Protein AF-A0AAU3IJ80-F1 (afdb_monomer_lite)

Structure (mmCIF, N/CA/C/O backbone):
data_AF-A0AAU3IJ80-F1
#
_entry.id   AF-A0AAU3IJ80-F1
#
loop_
_atom_site.group_PDB
_atom_site.id
_atom_site.type_symbol
_atom_site.label_atom_id
_atom_site.label_alt_id
_atom_site.label_comp_id
_atom_site.label_asym_id
_atom_site.label_entity_id
_atom_site.label_seq_id
_atom_site.pdbx_PDB_ins_code
_atom_site.Cartn_x
_atom_site.Cartn_y
_atom_site.Cartn_z
_atom_site.occupancy
_atom_site.B_iso_or_equiv
_atom_site.auth_seq_id
_atom_site.auth_comp_id
_atom_site.auth_asym_id
_atom_site.auth_atom_id
_atom_site.pdbx_PDB_model_num
ATOM 1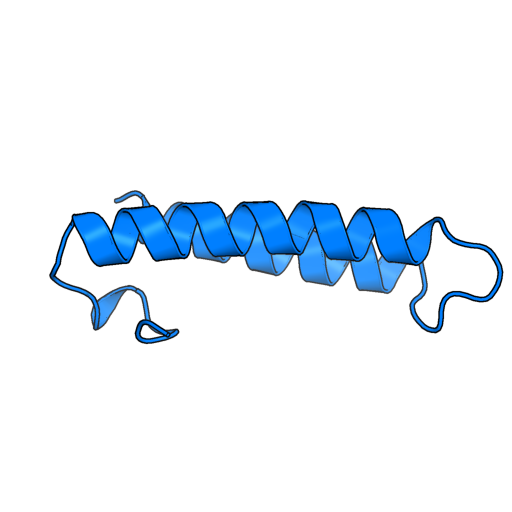 N N . MET A 1 1 ? 1.397 9.782 11.083 1.00 60.78 1 MET A N 1
ATOM 2 C CA . MET A 1 1 ? 2.040 8.483 10.798 1.00 60.78 1 MET A CA 1
ATOM 3 C C . MET A 1 1 ? 1.538 7.491 11.838 1.00 60.78 1 MET A C 1
ATOM 5 O O . MET A 1 1 ? 1.810 7.683 13.016 1.00 60.78 1 MET A O 1
ATOM 9 N N . THR A 1 2 ? 0.700 6.536 11.441 1.00 77.56 2 THR A N 1
ATOM 10 C CA . THR A 1 2 ? 0.197 5.459 12.314 1.00 77.56 2 THR A CA 1
ATOM 11 C C . THR A 1 2 ? 1.212 4.317 12.374 1.00 77.56 2 THR A C 1
ATOM 13 O O . THR A 1 2 ? 2.131 4.266 11.557 1.00 77.56 2 THR A O 1
ATOM 16 N N . SER A 1 3 ? 1.072 3.403 13.339 1.00 84.38 3 SER A N 1
ATOM 17 C CA . SER A 1 3 ? 1.916 2.201 13.380 1.00 84.38 3 SER A CA 1
ATOM 18 C C . SER A 1 3 ? 1.826 1.435 12.050 1.00 84.38 3 SER A C 1
ATOM 20 O O . SER A 1 3 ? 0.717 1.267 11.536 1.00 84.38 3 SER A O 1
ATOM 22 N N . PRO A 1 4 ? 2.951 0.930 11.508 1.00 82.75 4 PRO A N 1
ATOM 23 C CA . PRO A 1 4 ? 2.948 0.104 10.299 1.00 82.75 4 PRO A CA 1
ATOM 24 C C . PRO A 1 4 ? 2.389 -1.305 10.549 1.00 82.75 4 PRO A C 1
ATOM 26 O O . PRO A 1 4 ? 2.172 -2.058 9.605 1.00 82.75 4 PRO A O 1
ATOM 29 N N . ARG A 1 5 ? 2.188 -1.677 11.820 1.00 87.06 5 ARG A N 1
ATOM 30 C CA . ARG A 1 5 ? 1.661 -2.970 12.255 1.00 87.06 5 ARG A CA 1
ATOM 31 C C . ARG A 1 5 ? 0.154 -2.866 12.518 1.00 87.06 5 ARG A C 1
ATOM 33 O O . ARG A 1 5 ? -0.206 -2.235 13.517 1.00 87.06 5 ARG A O 1
ATOM 40 N N . PRO A 1 6 ? -0.714 -3.473 11.681 1.00 88.25 6 PRO A N 1
ATOM 41 C CA . PRO A 1 6 ? -2.168 -3.426 11.850 1.00 88.25 6 PRO A CA 1
ATOM 42 C C . PRO A 1 6 ? -2.629 -3.857 13.240 1.00 88.25 6 PRO A C 1
ATOM 44 O O . PRO A 1 6 ? -3.465 -3.198 13.847 1.00 88.25 6 PRO A O 1
ATOM 47 N N . GLU A 1 7 ? -2.010 -4.902 13.787 1.00 89.38 7 GLU A N 1
ATOM 48 C CA . GLU A 1 7 ? -2.296 -5.449 15.114 1.00 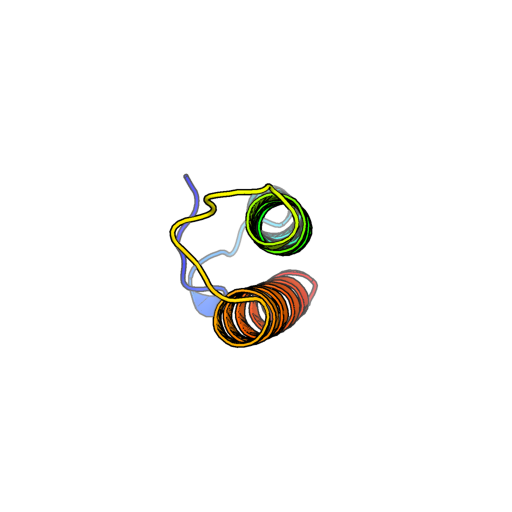89.38 7 GLU A CA 1
ATOM 49 C C . GLU A 1 7 ? -2.036 -4.468 16.269 1.00 89.38 7 GLU A C 1
ATOM 51 O O . GLU A 1 7 ? -2.536 -4.661 17.371 1.00 89.38 7 GLU A O 1
ATOM 56 N N . SER A 1 8 ? -1.251 -3.413 16.040 1.00 92.19 8 SER A N 1
ATOM 57 C CA . SER A 1 8 ? -0.964 -2.380 17.043 1.00 92.19 8 SER A CA 1
ATOM 58 C C . SER A 1 8 ? -1.880 -1.157 16.922 1.00 92.19 8 SER A C 1
ATOM 60 O O . SER A 1 8 ? -1.740 -0.221 17.707 1.00 92.19 8 SER A O 1
ATOM 62 N N . VAL A 1 9 ? -2.783 -1.115 15.934 1.00 91.75 9 VAL A N 1
ATOM 63 C CA . VAL A 1 9 ? -3.675 0.027 15.694 1.00 91.75 9 VAL A CA 1
ATOM 64 C C . VAL A 1 9 ? -5.089 -0.330 16.132 1.00 91.75 9 VAL A C 1
ATOM 66 O O . VAL A 1 9 ? -5.824 -1.005 15.423 1.00 91.75 9 VAL A O 1
ATOM 69 N N . THR A 1 10 ? -5.486 0.165 17.301 1.00 91.19 10 THR A N 1
ATOM 70 C CA . THR A 1 10 ? -6.825 -0.072 17.865 1.00 91.19 10 THR A CA 1
ATOM 71 C C . THR A 1 10 ? -7.843 0.999 17.470 1.00 91.19 10 THR A C 1
ATOM 73 O O . THR A 1 10 ? -9.042 0.739 17.457 1.00 91.19 10 THR A O 1
ATOM 76 N N . CYS A 1 11 ? -7.388 2.208 17.126 1.00 93.50 11 CYS A N 1
ATOM 77 C CA . CYS A 1 11 ? -8.263 3.298 16.698 1.00 93.50 11 CYS A CA 1
ATOM 78 C C . CYS A 1 11 ? -8.796 3.048 15.279 1.00 93.50 11 CYS A C 1
ATOM 80 O O . CYS A 1 11 ? -8.013 2.987 14.329 1.00 93.50 11 CYS A O 1
ATOM 82 N N . LEU A 1 12 ? -10.123 2.980 15.129 1.00 92.94 12 LEU A N 1
ATOM 83 C CA . LEU A 1 12 ? -10.792 2.761 13.842 1.00 92.94 12 LEU A CA 1
ATOM 84 C C . LEU A 1 12 ? -10.389 3.805 12.791 1.00 92.94 12 LEU A C 1
ATOM 86 O O . LEU A 1 12 ? -9.937 3.438 11.712 1.00 92.94 12 LEU A O 1
ATOM 90 N N . ALA A 1 13 ? -10.432 5.096 13.130 1.00 93.00 13 ALA A N 1
ATOM 91 C CA . ALA A 1 13 ? -10.037 6.161 12.205 1.00 93.00 13 ALA A CA 1
ATOM 92 C C . ALA A 1 13 ? -8.561 6.048 11.774 1.00 93.00 13 ALA A C 1
ATOM 94 O O . ALA A 1 13 ? -8.205 6.349 10.634 1.00 93.00 13 ALA A O 1
ATOM 95 N N . CYS A 1 14 ? -7.684 5.573 12.666 1.00 93.81 14 CYS A N 1
ATOM 96 C CA . CYS A 1 14 ? -6.287 5.306 12.329 1.00 93.81 14 CYS A CA 1
ATOM 97 C C . CYS A 1 14 ? -6.141 4.103 11.391 1.00 93.81 14 CYS A C 1
ATOM 99 O O . CYS A 1 14 ? -5.295 4.142 10.497 1.00 93.81 14 CYS A O 1
ATOM 101 N N . ARG A 1 15 ? -6.956 3.057 11.569 1.00 94.56 15 ARG A N 1
ATOM 102 C CA . ARG A 1 15 ? -6.997 1.902 10.663 1.00 94.56 15 ARG A CA 1
ATOM 103 C C . ARG A 1 15 ? -7.507 2.299 9.279 1.00 94.56 15 ARG A C 1
ATOM 105 O O . ARG A 1 15 ? -6.861 1.979 8.289 1.00 94.56 15 ARG A O 1
ATOM 112 N N . GLU A 1 16 ? -8.589 3.068 9.200 1.00 94.62 16 GLU A N 1
ATOM 113 C CA . GLU A 1 16 ? -9.133 3.589 7.938 1.00 94.62 16 GLU A CA 1
ATOM 114 C C . GLU A 1 16 ? -8.140 4.501 7.212 1.00 94.62 16 GLU A C 1
ATOM 116 O O . GLU A 1 16 ? -7.957 4.400 5.996 1.00 94.62 16 GLU A O 1
ATOM 121 N N . HIS A 1 17 ? -7.455 5.375 7.956 1.00 94.44 17 HIS A N 1
ATOM 122 C CA . HIS A 1 17 ? -6.394 6.206 7.403 1.00 94.44 17 HIS A CA 1
ATOM 123 C C . HIS A 1 17 ? -5.261 5.346 6.832 1.00 94.44 17 HIS A C 1
ATOM 125 O O . HIS A 1 17 ? -4.898 5.523 5.672 1.00 94.44 17 HIS A O 1
ATOM 131 N N . ALA A 1 18 ? -4.753 4.375 7.597 1.00 94.06 18 ALA A N 1
ATOM 132 C CA . ALA A 1 18 ? -3.696 3.476 7.140 1.00 94.06 18 ALA A CA 1
ATOM 133 C C . ALA A 1 18 ? -4.123 2.654 5.911 1.00 94.06 18 ALA A C 1
ATOM 135 O O . ALA A 1 18 ? -3.362 2.533 4.953 1.00 94.06 18 ALA A O 1
ATOM 136 N N . HIS A 1 19 ? -5.360 2.152 5.894 1.00 94.81 19 HIS A N 1
ATOM 137 C CA . HIS A 1 19 ? -5.936 1.455 4.746 1.00 94.81 19 HIS A CA 1
ATOM 138 C C . HIS A 1 19 ? -5.873 2.314 3.475 1.00 94.81 19 HIS A C 1
ATOM 140 O O . HIS A 1 19 ? -5.329 1.885 2.456 1.00 94.81 19 HIS A O 1
ATOM 146 N N . ARG A 1 20 ? -6.372 3.555 3.546 1.00 95.44 20 ARG A N 1
ATOM 147 C CA . ARG A 1 20 ? -6.364 4.494 2.415 1.00 95.44 20 ARG A CA 1
ATOM 148 C C . ARG A 1 20 ? -4.951 4.862 1.972 1.00 95.44 20 ARG A C 1
ATOM 150 O O . ARG A 1 20 ? -4.690 4.940 0.775 1.00 95.44 20 ARG A O 1
ATOM 157 N N . GLU A 1 21 ? -4.044 5.068 2.921 1.00 95.44 21 GLU A N 1
ATOM 158 C CA . GLU A 1 21 ? -2.646 5.399 2.640 1.00 95.44 21 GLU A CA 1
ATOM 159 C C . GLU A 1 21 ? -1.938 4.290 1.861 1.00 95.44 21 GLU A C 1
ATOM 161 O O . GLU A 1 21 ? -1.253 4.567 0.876 1.00 95.44 21 GLU A O 1
ATOM 166 N N . HIS A 1 22 ? -2.147 3.030 2.242 1.00 96.00 22 HIS A N 1
ATOM 167 C CA . HIS A 1 22 ? -1.553 1.898 1.539 1.00 96.00 22 HIS A CA 1
ATOM 168 C C . HIS A 1 22 ? -2.130 1.699 0.131 1.00 96.00 22 HIS A C 1
ATOM 170 O O . HIS A 1 22 ? -1.375 1.389 -0.792 1.00 96.00 22 HIS A O 1
ATOM 176 N N . LEU A 1 23 ? -3.430 1.938 -0.073 1.00 96.69 23 LEU A N 1
ATOM 177 C CA . LEU A 1 23 ? -4.017 1.936 -1.418 1.00 96.69 23 LEU A CA 1
ATOM 178 C C . LEU A 1 23 ? -3.427 3.047 -2.293 1.00 96.69 23 LEU A C 1
ATOM 180 O O . LEU A 1 23 ? -2.993 2.786 -3.414 1.00 96.69 23 LEU A O 1
ATOM 184 N N . ARG A 1 24 ? -3.319 4.263 -1.750 1.00 96.38 24 ARG A N 1
ATOM 185 C CA . ARG A 1 24 ? -2.703 5.398 -2.444 1.00 96.38 24 ARG A CA 1
ATOM 186 C C . ARG A 1 24 ? -1.245 5.123 -2.814 1.00 96.38 24 ARG A C 1
ATOM 188 O O . ARG A 1 24 ? -0.813 5.469 -3.909 1.00 96.38 24 ARG A O 1
ATOM 195 N N . TYR A 1 25 ? -0.486 4.484 -1.925 1.00 95.75 25 TYR A N 1
ATOM 196 C CA . TYR A 1 25 ? 0.889 4.077 -2.216 1.00 95.75 25 TYR A CA 1
ATOM 197 C C . TYR A 1 25 ? 0.957 3.073 -3.377 1.00 95.75 25 TYR A C 1
ATOM 199 O O . TYR A 1 25 ? 1.805 3.219 -4.257 1.00 95.75 25 TYR A O 1
ATOM 207 N N . ALA A 1 26 ? 0.050 2.090 -3.415 1.00 96.62 26 ALA A N 1
ATOM 208 C CA . ALA A 1 26 ? -0.006 1.108 -4.498 1.00 96.62 26 ALA A CA 1
ATOM 209 C C . ALA A 1 26 ? -0.239 1.773 -5.867 1.00 96.62 26 ALA A C 1
ATOM 211 O O . ALA A 1 26 ? 0.425 1.436 -6.844 1.00 96.62 26 ALA A O 1
ATOM 212 N N . GLU A 1 27 ? -1.129 2.764 -5.929 1.00 96.00 27 GLU A N 1
ATOM 213 C CA . GLU A 1 27 ? -1.358 3.552 -7.146 1.00 96.00 27 GLU A CA 1
ATOM 214 C C . GLU A 1 27 ? -0.142 4.410 -7.514 1.00 96.00 27 GLU A C 1
ATOM 216 O O . GLU A 1 27 ? 0.240 4.499 -8.683 1.00 96.00 27 GLU A O 1
ATOM 221 N N . GLN A 1 28 ? 0.494 5.030 -6.517 1.00 95.38 28 GLN A N 1
ATOM 222 C CA . GLN A 1 28 ? 1.634 5.913 -6.730 1.00 95.38 28 GLN A CA 1
ATOM 223 C C . GLN A 1 28 ? 2.846 5.160 -7.287 1.00 95.38 28 GLN A C 1
ATOM 225 O O . GLN A 1 28 ? 3.466 5.637 -8.237 1.00 95.38 28 GLN A O 1
ATOM 230 N N . VAL A 1 29 ? 3.161 3.974 -6.759 1.00 95.38 29 VAL A N 1
ATOM 231 C CA . VAL A 1 29 ? 4.299 3.180 -7.247 1.00 95.38 29 VAL A CA 1
ATOM 232 C C . VAL A 1 29 ? 4.056 2.635 -8.659 1.00 95.38 29 VAL A C 1
ATOM 234 O O . VAL A 1 29 ? 4.959 2.671 -9.495 1.00 95.38 29 VAL A O 1
ATOM 237 N N . GLU A 1 30 ? 2.825 2.219 -8.974 1.00 94.44 30 GLU A N 1
ATOM 238 C CA . GLU A 1 30 ? 2.449 1.805 -10.332 1.00 94.44 30 GLU A CA 1
ATOM 239 C C . GLU A 1 30 ? 2.493 2.973 -11.321 1.00 94.44 30 GLU A C 1
ATOM 241 O O . GLU A 1 30 ? 2.883 2.791 -12.474 1.00 94.44 30 GLU A O 1
ATOM 246 N N . SER A 1 31 ? 2.118 4.178 -10.887 1.00 93.81 31 SER A N 1
ATOM 247 C CA . SER A 1 31 ? 2.221 5.385 -11.708 1.00 93.81 31 SER A CA 1
ATOM 248 C C . SER A 1 31 ? 3.676 5.764 -11.986 1.00 93.81 31 SER A C 1
ATOM 250 O O . SER A 1 31 ? 4.034 6.013 -13.137 1.00 93.81 31 SER A O 1
ATOM 252 N N . LEU A 1 32 ? 4.532 5.728 -10.958 1.00 92.31 32 LEU A N 1
ATOM 253 C CA . LEU A 1 32 ? 5.957 6.034 -11.084 1.00 92.31 32 LEU A CA 1
ATOM 254 C C . LEU A 1 32 ? 6.663 5.088 -12.056 1.00 92.31 32 LEU A C 1
ATOM 256 O O . LEU A 1 32 ? 7.411 5.558 -12.903 1.00 92.31 32 LEU A O 1
ATOM 260 N N . ALA A 1 33 ? 6.386 3.783 -12.006 1.00 93.44 33 ALA A N 1
ATOM 261 C CA . ALA A 1 33 ? 7.003 2.818 -12.922 1.00 93.44 33 ALA A CA 1
ATOM 262 C C . ALA A 1 33 ? 6.605 2.987 -14.396 1.00 93.44 33 ALA A C 1
ATOM 264 O O . ALA A 1 33 ? 7.280 2.450 -15.273 1.00 93.44 33 ALA A O 1
ATOM 265 N N . ARG A 1 34 ? 5.523 3.718 -14.690 1.00 91.38 34 ARG A N 1
ATOM 266 C CA . ARG A 1 34 ? 5.141 4.058 -16.069 1.00 91.38 34 ARG A CA 1
ATOM 267 C C . ARG A 1 34 ? 5.878 5.282 -16.607 1.00 91.38 34 ARG A C 1
ATOM 269 O O . ARG A 1 34 ? 5.804 5.541 -17.806 1.00 91.38 34 ARG A O 1
ATOM 276 N N . MET A 1 35 ? 6.564 6.046 -15.756 1.00 92.12 35 MET A N 1
ATOM 277 C CA . MET A 1 35 ? 7.293 7.229 -16.199 1.00 92.12 35 MET A CA 1
ATOM 278 C C . MET A 1 35 ? 8.588 6.837 -16.927 1.00 92.12 35 MET A C 1
ATOM 280 O O . MET A 1 35 ? 9.349 6.002 -16.434 1.00 92.12 35 MET A O 1
ATOM 284 N N . PRO A 1 36 ? 8.892 7.454 -18.080 1.00 89.50 36 PRO A N 1
ATOM 285 C CA . PRO A 1 36 ? 10.192 7.296 -18.720 1.00 89.50 36 PRO A CA 1
ATOM 286 C C . PRO A 1 36 ? 11.325 7.697 -17.769 1.00 89.50 36 PRO A C 1
ATOM 288 O O . PRO A 1 36 ? 11.264 8.748 -17.133 1.00 89.50 36 PRO A O 1
ATOM 291 N N . GLY A 1 37 ? 12.358 6.858 -17.669 1.00 90.31 37 GLY A N 1
ATOM 292 C CA . GLY A 1 37 ? 13.480 7.088 -16.752 1.00 90.31 37 GLY A CA 1
ATOM 293 C C . GLY A 1 37 ? 13.180 6.772 -15.283 1.00 90.31 37 GLY A C 1
ATOM 294 O O . GLY A 1 37 ? 13.969 7.145 -14.416 1.00 90.31 37 GLY A O 1
ATOM 295 N N . ALA A 1 38 ? 12.067 6.093 -14.984 1.00 88.88 38 ALA A N 1
ATOM 296 C CA . ALA A 1 38 ? 11.764 5.661 -13.627 1.00 88.88 38 ALA A CA 1
ATOM 297 C C . ALA A 1 38 ? 12.877 4.758 -13.058 1.00 88.88 38 ALA A C 1
ATOM 299 O O . ALA A 1 38 ? 13.339 3.840 -13.739 1.00 88.88 38 ALA A O 1
ATOM 300 N N . PRO A 1 39 ? 13.273 4.959 -11.787 1.00 87.62 39 PRO A N 1
ATOM 301 C CA . PRO A 1 39 ? 14.303 4.147 -11.139 1.00 87.62 39 PRO A CA 1
ATOM 302 C C . PRO A 1 39 ? 13.808 2.745 -10.748 1.00 87.62 39 PRO A C 1
ATOM 304 O O . PRO A 1 39 ? 14.590 1.927 -10.272 1.00 87.62 39 PRO A O 1
ATOM 307 N N . VAL A 1 40 ? 12.509 2.472 -10.910 1.00 88.44 40 VAL A N 1
ATOM 308 C CA . VAL A 1 40 ? 11.857 1.208 -10.558 1.00 88.44 40 VAL A CA 1
ATOM 309 C C . VAL A 1 40 ? 11.276 0.554 -11.803 1.00 88.44 40 VAL A C 1
ATOM 311 O O . VAL A 1 40 ? 10.602 1.194 -12.609 1.00 88.44 40 VAL A O 1
ATOM 314 N N . THR A 1 41 ? 11.521 -0.745 -11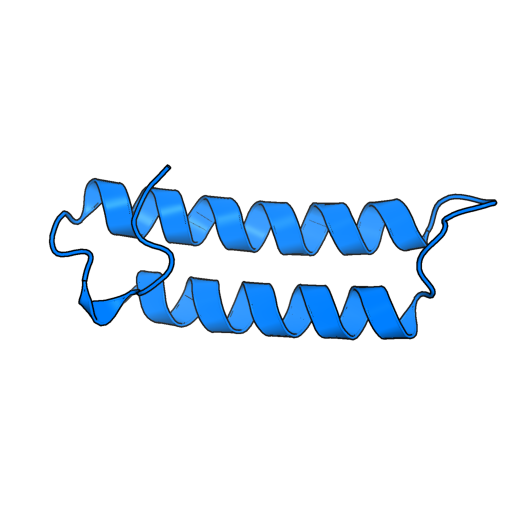.953 1.00 91.56 41 THR A N 1
ATOM 315 C CA . THR A 1 41 ? 10.936 -1.534 -13.041 1.00 91.56 41 THR A CA 1
ATOM 316 C C . THR A 1 41 ? 9.446 -1.782 -12.800 1.00 91.56 41 THR A C 1
ATOM 318 O O . THR A 1 41 ? 8.976 -1.802 -11.659 1.00 91.56 41 THR A O 1
ATOM 321 N N . GLY A 1 42 ? 8.694 -2.064 -13.869 1.00 92.06 42 GLY A N 1
ATOM 322 C CA . GLY A 1 42 ? 7.279 -2.436 -13.757 1.00 92.06 42 GLY A CA 1
ATOM 323 C C . GLY A 1 42 ? 7.037 -3.658 -12.861 1.00 92.06 42 GLY A C 1
ATOM 324 O O . GLY A 1 42 ? 6.055 -3.693 -12.125 1.00 92.06 42 GLY A O 1
ATOM 325 N N . ALA A 1 43 ? 7.957 -4.630 -12.855 1.00 93.38 43 ALA A N 1
ATOM 326 C CA . ALA A 1 43 ? 7.866 -5.808 -11.993 1.00 93.38 43 ALA A CA 1
ATOM 327 C C . ALA A 1 43 ? 8.024 -5.454 -10.503 1.00 93.38 43 ALA A C 1
ATOM 329 O O . ALA A 1 43 ? 7.208 -5.884 -9.687 1.00 93.38 43 ALA A O 1
ATOM 330 N N . GLN A 1 44 ? 9.017 -4.622 -10.166 1.00 94.44 44 GLN A N 1
ATOM 331 C CA . GLN A 1 44 ? 9.234 -4.135 -8.798 1.00 94.44 44 GLN A CA 1
ATOM 332 C C . GLN A 1 44 ? 8.050 -3.297 -8.307 1.00 94.44 44 GLN A C 1
ATOM 334 O O . GLN A 1 44 ? 7.600 -3.457 -7.174 1.00 94.44 44 GLN A O 1
ATOM 339 N N . ALA A 1 45 ? 7.497 -2.439 -9.166 1.00 95.31 45 ALA A N 1
ATOM 340 C CA . ALA A 1 45 ? 6.319 -1.658 -8.813 1.00 95.31 45 ALA A CA 1
ATOM 341 C C . ALA A 1 45 ? 5.078 -2.529 -8.610 1.00 95.31 45 ALA A C 1
ATOM 343 O O . ALA A 1 45 ? 4.340 -2.317 -7.652 1.00 95.31 45 ALA A O 1
ATOM 344 N N . ALA A 1 46 ? 4.870 -3.545 -9.450 1.00 95.56 46 ALA A N 1
ATOM 345 C CA . ALA A 1 46 ? 3.771 -4.487 -9.271 1.00 95.56 46 ALA A CA 1
ATOM 346 C C . ALA A 1 46 ? 3.903 -5.278 -7.958 1.00 95.56 46 ALA A C 1
ATOM 348 O O . ALA A 1 46 ? 2.904 -5.539 -7.290 1.00 95.56 46 ALA A O 1
ATOM 349 N N . GL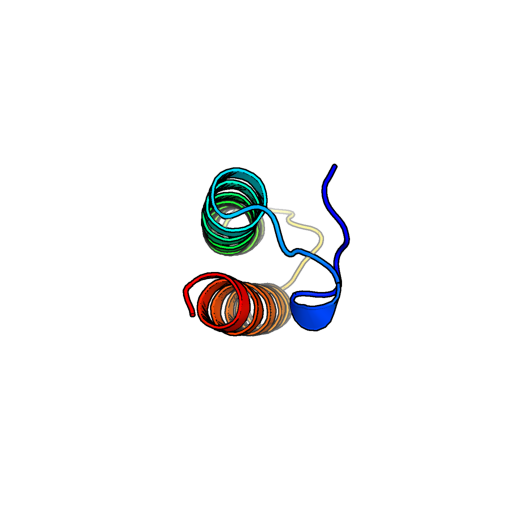U A 1 47 ? 5.121 -5.654 -7.566 1.00 96.94 47 GLU A N 1
ATOM 350 C CA . GLU A 1 47 ? 5.388 -6.299 -6.277 1.00 96.94 47 GLU A CA 1
ATOM 351 C C . GLU A 1 47 ? 5.092 -5.372 -5.094 1.00 96.94 47 GLU A C 1
ATOM 353 O O . GLU A 1 47 ? 4.319 -5.743 -4.208 1.00 96.94 47 GLU A O 1
ATOM 358 N N . ALA A 1 48 ? 5.609 -4.142 -5.124 1.00 96.38 48 ALA A N 1
ATOM 359 C CA . ALA A 1 48 ? 5.355 -3.139 -4.094 1.00 96.38 48 ALA A CA 1
ATOM 360 C C . ALA A 1 48 ? 3.858 -2.802 -3.966 1.00 96.38 48 ALA A C 1
ATOM 362 O O . ALA A 1 48 ? 3.329 -2.695 -2.857 1.00 96.38 48 ALA A O 1
ATOM 363 N N . ALA A 1 49 ? 3.147 -2.694 -5.090 1.00 97.12 49 ALA A N 1
ATOM 364 C CA . ALA A 1 49 ? 1.714 -2.432 -5.107 1.00 97.12 49 ALA A CA 1
ATOM 365 C C . ALA A 1 49 ? 0.898 -3.603 -4.547 1.00 97.12 49 ALA A C 1
ATOM 367 O O . ALA A 1 49 ? -0.062 -3.380 -3.809 1.00 97.12 49 ALA A O 1
ATOM 368 N N . ARG A 1 50 ? 1.274 -4.856 -4.847 1.00 97.62 50 ARG A N 1
ATOM 369 C CA . ARG A 1 50 ? 0.645 -6.040 -4.235 1.00 97.62 50 ARG A CA 1
ATOM 370 C C . ARG A 1 50 ? 0.838 -6.050 -2.722 1.00 97.62 50 ARG A C 1
ATOM 372 O O . ARG A 1 50 ? -0.151 -6.150 -2.000 1.00 97.62 50 ARG A O 1
ATOM 379 N N . TRP A 1 51 ? 2.073 -5.858 -2.256 1.00 96.12 51 TRP A N 1
ATOM 380 C CA . TRP A 1 51 ? 2.383 -5.785 -0.827 1.00 96.12 51 TRP A CA 1
ATOM 381 C C . TRP A 1 51 ? 1.538 -4.720 -0.113 1.00 96.12 51 TRP A C 1
ATOM 383 O O . TRP A 1 51 ? 0.928 -4.991 0.922 1.00 96.12 51 TRP A O 1
ATOM 393 N N . ALA A 1 52 ? 1.434 -3.527 -0.700 1.00 96.06 52 ALA A N 1
ATOM 394 C CA . ALA A 1 52 ? 0.662 -2.438 -0.120 1.00 96.06 52 ALA A CA 1
ATOM 395 C C . ALA A 1 52 ? -0.846 -2.729 -0.097 1.00 96.06 52 ALA A C 1
ATOM 397 O O . ALA A 1 52 ? -1.500 -2.487 0.915 1.00 96.06 52 ALA A O 1
ATOM 398 N N . ARG A 1 53 ? -1.405 -3.316 -1.163 1.00 96.81 53 ARG A N 1
ATOM 399 C CA . ARG A 1 53 ? -2.816 -3.740 -1.189 1.00 96.81 53 ARG A CA 1
ATOM 400 C C . ARG A 1 53 ? -3.115 -4.804 -0.134 1.00 96.81 53 ARG A C 1
ATOM 402 O O . ARG A 1 53 ? -4.160 -4.738 0.510 1.00 96.81 53 ARG A O 1
ATOM 409 N N . ASP A 1 54 ? -2.219 -5.763 0.072 1.00 96.19 54 ASP A N 1
ATOM 410 C CA . ASP A 1 54 ? -2.406 -6.794 1.096 1.00 96.19 54 ASP A CA 1
ATOM 411 C C . ASP A 1 54 ? -2.319 -6.216 2.511 1.00 96.19 54 ASP A 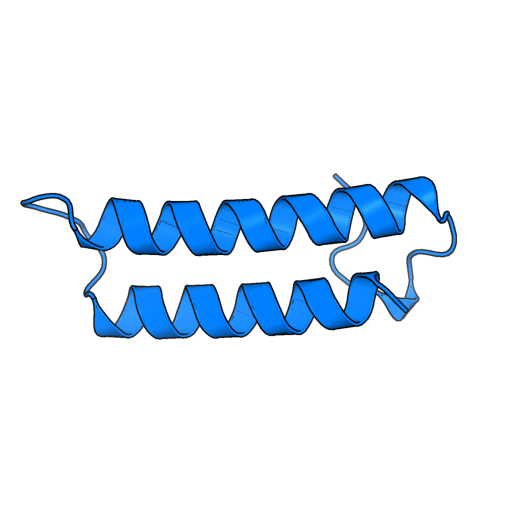C 1
ATOM 413 O O . ASP A 1 54 ? -3.109 -6.583 3.383 1.00 96.19 54 ASP A O 1
ATOM 417 N N . LEU A 1 55 ? -1.436 -5.241 2.731 1.00 94.44 55 LEU A N 1
ATOM 418 C CA . LEU A 1 55 ? -1.376 -4.519 3.995 1.00 94.44 55 LEU A CA 1
ATOM 419 C C . LEU A 1 55 ? -2.635 -3.668 4.226 1.00 94.44 55 LEU A C 1
ATOM 421 O O . LEU A 1 55 ? -3.189 -3.689 5.325 1.00 94.44 55 LEU A O 1
ATOM 425 N N . ALA A 1 56 ? -3.157 -3.005 3.189 1.00 95.44 56 ALA A N 1
ATOM 426 C CA . ALA A 1 56 ? -4.416 -2.267 3.262 1.0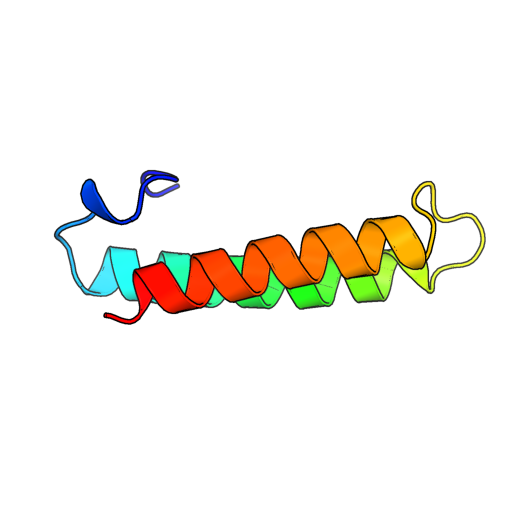0 95.44 56 ALA A CA 1
ATOM 427 C C . ALA A 1 56 ? -5.578 -3.170 3.711 1.00 95.44 56 ALA A C 1
ATOM 429 O O . ALA A 1 56 ? -6.319 -2.803 4.624 1.00 95.44 56 ALA A O 1
ATOM 430 N N . LYS A 1 57 ? -5.709 -4.380 3.148 1.00 95.25 57 LYS A N 1
ATOM 431 C CA . LYS A 1 57 ? -6.743 -5.355 3.560 1.00 95.25 57 LYS A CA 1
ATOM 432 C C . LYS A 1 57 ? -6.654 -5.725 5.044 1.00 95.25 57 LYS A C 1
ATOM 434 O O . LYS A 1 57 ? -7.674 -5.925 5.694 1.00 95.25 57 LYS A O 1
ATOM 439 N N . ARG A 1 58 ? -5.446 -5.799 5.611 1.00 93.88 58 ARG A N 1
ATOM 440 C CA . ARG A 1 58 ? -5.259 -6.079 7.048 1.00 93.88 58 ARG A CA 1
ATOM 441 C C . ARG A 1 58 ? -5.723 -4.919 7.931 1.00 93.88 58 ARG A C 1
ATOM 443 O O . ARG A 1 58 ? -6.162 -5.139 9.059 1.00 93.88 58 ARG A O 1
ATOM 450 N N . PHE A 1 59 ? -5.655 -3.690 7.426 1.00 92.94 59 PHE A N 1
ATOM 451 C CA . PHE A 1 59 ? -6.173 -2.524 8.132 1.00 92.94 59 PHE A CA 1
ATOM 452 C C . PHE A 1 59 ? -7.702 -2.404 8.075 1.00 92.94 59 PHE A C 1
ATOM 454 O O . PHE A 1 59 ? -8.251 -1.822 9.000 1.00 92.94 59 PHE A O 1
ATOM 461 N N . SER A 1 60 ? -8.390 -2.975 7.076 1.00 86.56 60 SER A N 1
ATOM 462 C CA . SER A 1 60 ? -9.857 -2.863 6.925 1.00 86.56 60 SER A CA 1
ATOM 463 C C . SER A 1 60 ? -10.702 -3.827 7.770 1.00 86.56 60 SER A C 1
ATOM 465 O O . SER A 1 60 ? -11.925 -3.751 7.696 1.00 86.56 60 SER A O 1
ATOM 467 N N . GLY A 1 61 ? -10.081 -4.767 8.491 1.00 74.06 61 GLY A N 1
ATOM 468 C CA . GLY A 1 61 ? -10.788 -5.637 9.445 1.00 74.06 61 GLY A CA 1
ATOM 469 C C . GLY A 1 61 ? -10.895 -5.024 10.831 1.00 74.06 61 GLY A C 1
ATOM 470 O O . GLY A 1 61 ? -10.891 -3.787 10.961 1.00 74.06 61 GLY A O 1
#

Secondary structure (DSSP, 8-state):
---S-GGG---HHHHHHHHHHHHHHHHHHHHHHTSTT-SS-HHHHHHHHHHHHHHHHHHT-

Foldseek 3Di:
DDDLDLVVDPDLVSLQVLLVVLQVQLVVLCVQCPDVPRPDHNVRSNVSSVVSNVSSVSSVD

Radius of gyration: 12.86 Å; chains: 1; bounding box: 25×15×37 Å

Sequence (61 aa):
MTSPRPESVTCLACREHAHREHLRYAEQVESLARMPGAPVTGAQAAEAARWARDLAKRFSG

pLDDT: mean 92.14, std 6.03, range [60.78, 97.62]